Protein AF-A0A3M8CGM6-F1 (afdb_monomer_lite)

Organism: NCBI:txid173959

Sequence (76 aa):
MADLTQPTVENLAVLIEGIKAKLNMANTAVMRPEDFDLVHYEDLLYLYNMVQKKTAFGINEMTAIVEELGHMRKQG

pLDDT: mean 92.7, std 7.38, range [59.56, 98.0]

Foldseek 3Di:
DDDLVDQDLVSLLVLLVLLCVLQVPPPDPLRDSVQAHSPCSVVSVVLSVVSVPDNDDDPVRSVVSSVVSNVRGDDD

Radius of gyration: 11.59 Å; chains: 1; bounding box: 30×22×31 Å

Structure (mmCIF, N/CA/C/O backbone):
data_AF-A0A3M8CGM6-F1
#
_entry.id   AF-A0A3M8CGM6-F1
#
loop_
_atom_site.group_PDB
_atom_site.id
_atom_site.type_symbol
_atom_site.label_atom_id
_atom_site.label_alt_id
_atom_site.label_comp_id
_atom_site.label_asym_id
_atom_site.label_entity_id
_atom_site.label_seq_id
_atom_site.pdbx_PDB_ins_code
_atom_site.Cartn_x
_atom_site.Cartn_y
_atom_site.Cartn_z
_atom_site.occupancy
_atom_site.B_iso_or_equiv
_atom_site.auth_seq_id
_atom_site.auth_comp_id
_atom_site.auth_asym_id
_atom_site.auth_atom_id
_atom_site.pdbx_PDB_model_num
ATOM 1 N N . MET A 1 1 ? -11.627 -16.492 -9.281 1.00 60.34 1 MET A N 1
ATOM 2 C CA . MET A 1 1 ? -10.791 -15.367 -8.812 1.00 60.34 1 MET A CA 1
ATOM 3 C C . MET A 1 1 ? -11.638 -14.574 -7.834 1.00 60.34 1 MET A C 1
ATOM 5 O O . MET A 1 1 ? -12.834 -14.482 -8.083 1.00 60.34 1 MET A O 1
ATOM 9 N N . ALA A 1 2 ? -11.079 -14.120 -6.711 1.00 77.88 2 ALA A N 1
ATOM 10 C CA . ALA A 1 2 ? -11.830 -13.306 -5.754 1.00 77.88 2 ALA A CA 1
ATOM 11 C C . ALA A 1 2 ? -12.263 -11.991 -6.420 1.00 77.88 2 ALA A C 1
ATOM 13 O O . ALA A 1 2 ? -11.499 -11.424 -7.204 1.00 77.88 2 ALA A O 1
ATOM 14 N N . ASP A 1 3 ? -13.482 -11.540 -6.133 1.00 91.94 3 ASP A N 1
ATOM 15 C CA . ASP A 1 3 ? -13.939 -10.221 -6.553 1.00 91.94 3 ASP A CA 1
ATOM 16 C C . ASP A 1 3 ? -13.346 -9.165 -5.611 1.00 91.94 3 ASP A C 1
ATOM 18 O O . ASP A 1 3 ? -13.809 -8.989 -4.482 1.00 91.94 3 ASP A O 1
ATOM 22 N N . LEU A 1 4 ? -12.286 -8.494 -6.070 1.00 94.62 4 LEU A N 1
ATOM 23 C CA . LEU A 1 4 ? -11.568 -7.483 -5.295 1.00 94.62 4 LEU A CA 1
ATOM 24 C C . LEU A 1 4 ? -12.322 -6.151 -5.207 1.00 94.62 4 LEU A C 1
ATOM 26 O O . LEU A 1 4 ? -11.832 -5.244 -4.543 1.00 94.62 4 LEU A O 1
ATOM 30 N N . THR A 1 5 ? -13.500 -5.994 -5.821 1.00 92.19 5 THR A N 1
ATOM 31 C CA . THR A 1 5 ? -14.301 -4.773 -5.620 1.00 92.19 5 THR A CA 1
ATOM 32 C C . THR A 1 5 ? -15.053 -4.777 -4.290 1.00 92.19 5 THR A C 1
ATOM 34 O O . THR A 1 5 ? -15.619 -3.758 -3.914 1.00 92.19 5 THR A O 1
ATOM 37 N N . GLN A 1 6 ? -15.080 -5.906 -3.574 1.00 95.75 6 GLN A N 1
ATOM 38 C CA . GLN A 1 6 ? -15.717 -6.009 -2.262 1.00 95.75 6 GLN A CA 1
ATOM 39 C C . GLN A 1 6 ? -14.704 -5.698 -1.147 1.00 95.75 6 GLN A C 1
ATOM 41 O O . GLN A 1 6 ? -13.721 -6.436 -1.022 1.00 95.75 6 GLN A O 1
ATOM 46 N N . PRO A 1 7 ? -14.925 -4.669 -0.308 1.00 96.69 7 PRO A N 1
ATOM 47 C CA . PRO A 1 7 ? -14.033 -4.342 0.799 1.00 96.69 7 PRO A CA 1
ATOM 48 C C . PRO A 1 7 ? -14.191 -5.363 1.932 1.00 96.69 7 PRO A C 1
ATOM 50 O O . PRO A 1 7 ? -15.030 -5.220 2.818 1.00 96.69 7 PRO A O 1
ATOM 53 N N . THR A 1 8 ? -13.385 -6.421 1.889 1.00 97.12 8 THR A N 1
ATOM 54 C CA . THR A 1 8 ? -13.325 -7.474 2.915 1.00 97.12 8 THR A CA 1
ATOM 55 C C . THR A 1 8 ? -11.910 -7.594 3.463 1.00 97.12 8 THR A C 1
ATOM 57 O O . THR A 1 8 ? -10.946 -7.212 2.795 1.00 97.12 8 THR A O 1
ATOM 60 N N . VAL A 1 9 ? -11.765 -8.120 4.681 1.00 95.75 9 VAL A N 1
ATOM 61 C CA . VAL A 1 9 ? -10.446 -8.307 5.312 1.00 95.75 9 VAL A CA 1
ATOM 62 C C . VAL A 1 9 ? -9.607 -9.306 4.510 1.00 95.75 9 VAL A C 1
ATOM 64 O O . VAL A 1 9 ? -8.401 -9.129 4.348 1.00 95.75 9 VAL A O 1
ATOM 67 N N . GLU A 1 10 ? -10.251 -10.322 3.943 1.00 96.25 10 GLU A N 1
ATOM 68 C CA . GLU A 1 10 ? -9.628 -11.304 3.066 1.00 96.25 10 GLU A CA 1
ATOM 69 C C . GLU A 1 10 ? -9.081 -10.639 1.801 1.00 96.25 10 GLU A C 1
ATOM 71 O O . GLU A 1 10 ? -7.921 -10.848 1.442 1.00 96.25 10 GLU A O 1
ATOM 76 N N . ASN A 1 11 ? -9.882 -9.798 1.142 1.00 97.75 11 ASN A N 1
ATOM 77 C CA . ASN A 1 11 ? -9.422 -9.099 -0.051 1.00 97.75 11 ASN A CA 1
ATOM 78 C C . ASN A 1 11 ? -8.344 -8.062 0.275 1.00 97.75 11 ASN A C 1
ATOM 80 O O . ASN A 1 11 ? -7.383 -7.942 -0.478 1.00 97.75 11 ASN A O 1
ATOM 84 N N . LEU A 1 12 ? -8.442 -7.364 1.409 1.00 97.44 12 LEU A N 1
ATOM 85 C CA . LEU A 1 12 ? -7.403 -6.451 1.884 1.00 97.44 12 LEU A CA 1
ATOM 86 C C . LEU A 1 12 ? -6.050 -7.171 1.985 1.00 97.44 12 LEU A C 1
ATOM 88 O O . LEU A 1 12 ? -5.043 -6.668 1.487 1.00 97.44 12 LEU A O 1
ATOM 92 N N . ALA A 1 13 ? -6.034 -8.382 2.549 1.00 96.88 13 ALA A N 1
ATOM 93 C CA . ALA A 1 13 ? -4.824 -9.195 2.611 1.00 96.88 13 ALA A CA 1
ATOM 94 C C . ALA A 1 13 ? -4.280 -9.541 1.217 1.00 96.88 13 ALA A C 1
ATOM 96 O O . ALA A 1 13 ? -3.072 -9.454 0.998 1.00 96.88 13 ALA A O 1
ATOM 97 N N . VAL A 1 14 ? -5.152 -9.856 0.253 1.00 97.06 14 VAL A N 1
ATOM 98 C CA . VAL A 1 14 ? -4.748 -10.093 -1.145 1.00 97.06 14 VAL A CA 1
ATOM 99 C C . VAL A 1 14 ? -4.086 -8.855 -1.761 1.00 97.06 14 VAL A C 1
ATOM 101 O O . VAL A 1 14 ? -3.068 -8.991 -2.445 1.00 97.06 14 VAL A O 1
ATOM 104 N N . LEU A 1 15 ? -4.625 -7.656 -1.517 1.00 97.25 15 LEU A N 1
ATOM 105 C CA . LEU A 1 15 ? -4.064 -6.409 -2.045 1.00 97.25 15 LEU A CA 1
ATOM 106 C C . LEU A 1 15 ? -2.665 -6.145 -1.478 1.00 97.25 15 LEU A C 1
ATOM 108 O O . LEU A 1 15 ? -1.714 -5.957 -2.241 1.00 97.25 15 LEU A O 1
ATOM 112 N N . ILE A 1 16 ? -2.524 -6.189 -0.151 1.00 96.38 16 ILE A N 1
ATOM 113 C CA . ILE A 1 16 ? -1.255 -5.907 0.531 1.00 96.38 16 ILE A CA 1
ATOM 114 C C . ILE A 1 16 ? -0.184 -6.937 0.156 1.00 96.38 16 ILE A C 1
ATOM 116 O O . ILE A 1 16 ? 0.920 -6.556 -0.242 1.00 96.38 16 ILE A O 1
ATOM 120 N N . GLU A 1 17 ? -0.504 -8.233 0.197 1.00 95.56 17 GLU A N 1
ATOM 121 C CA . GLU A 1 17 ? 0.456 -9.283 -0.164 1.00 95.56 17 GLU A CA 1
ATOM 122 C C . GLU A 1 17 ? 0.830 -9.232 -1.649 1.00 95.56 17 GLU A C 1
ATOM 124 O O . GLU A 1 17 ? 1.985 -9.454 -2.013 1.00 95.56 17 GLU A O 1
ATOM 129 N N . GLY A 1 18 ? -0.108 -8.874 -2.526 1.00 95.62 18 GLY A N 1
ATOM 130 C CA . GLY A 1 18 ? 0.186 -8.730 -3.945 1.00 95.62 18 GLY A CA 1
ATOM 131 C C . GLY A 1 18 ? 1.081 -7.532 -4.267 1.00 95.62 18 GLY A C 1
ATOM 132 O O . GLY A 1 18 ? 1.966 -7.658 -5.117 1.00 95.62 18 GLY A O 1
ATOM 133 N N . ILE A 1 19 ? 0.908 -6.394 -3.583 1.00 96.00 19 ILE A N 1
ATOM 134 C CA . ILE A 1 19 ? 1.826 -5.247 -3.697 1.00 96.00 19 ILE A CA 1
ATOM 135 C C . ILE A 1 19 ? 3.214 -5.639 -3.176 1.00 96.00 19 ILE A C 1
ATOM 137 O O . ILE A 1 19 ? 4.213 -5.464 -3.875 1.00 96.00 19 ILE A O 1
ATOM 141 N N . LYS A 1 20 ? 3.276 -6.246 -1.988 1.00 94.19 20 LYS A N 1
ATOM 142 C CA . LYS A 1 20 ? 4.515 -6.713 -1.353 1.00 94.19 20 LYS A CA 1
ATOM 143 C C . LYS A 1 20 ? 5.298 -7.689 -2.224 1.00 94.19 20 LYS A C 1
ATOM 145 O O . LYS A 1 20 ? 6.511 -7.533 -2.386 1.00 94.19 20 LYS A O 1
ATOM 150 N N . ALA A 1 21 ? 4.615 -8.665 -2.819 1.00 93.94 21 ALA A N 1
ATOM 151 C CA . ALA A 1 21 ? 5.220 -9.617 -3.743 1.00 93.94 21 ALA A CA 1
ATOM 152 C C . ALA A 1 21 ? 5.756 -8.914 -4.996 1.00 93.94 21 ALA A C 1
ATOM 154 O O . ALA A 1 21 ? 6.880 -9.174 -5.423 1.00 93.94 21 ALA A O 1
ATOM 155 N N . LYS A 1 22 ? 4.984 -7.978 -5.560 1.00 94.88 22 LYS A N 1
ATOM 156 C CA . LYS A 1 22 ? 5.363 -7.263 -6.781 1.00 94.88 22 LYS A CA 1
ATOM 157 C C . LYS A 1 22 ? 6.581 -6.353 -6.591 1.00 94.88 22 LYS A C 1
ATOM 159 O O . LYS A 1 22 ? 7.384 -6.221 -7.512 1.00 94.88 22 LYS A O 1
ATOM 164 N N . LEU A 1 23 ? 6.736 -5.769 -5.406 1.00 93.44 23 LEU A N 1
ATOM 165 C CA . LEU A 1 23 ? 7.892 -4.948 -5.034 1.00 93.44 23 LEU A CA 1
ATOM 166 C C . LEU A 1 23 ? 9.084 -5.770 -4.520 1.00 93.44 23 LEU A C 1
ATOM 168 O O . LEU A 1 23 ? 10.128 -5.201 -4.216 1.00 93.44 23 LEU A O 1
ATOM 172 N N . ASN A 1 24 ? 8.950 -7.098 -4.421 1.00 91.69 24 ASN A N 1
ATOM 173 C CA . ASN A 1 24 ? 9.957 -7.993 -3.847 1.00 91.69 24 ASN A CA 1
ATOM 174 C C . ASN A 1 24 ? 10.361 -7.609 -2.403 1.00 91.69 24 ASN A C 1
ATOM 176 O O . ASN A 1 24 ? 11.525 -7.698 -2.015 1.00 91.69 24 ASN A O 1
ATOM 180 N N . MET A 1 25 ? 9.391 -7.175 -1.589 1.00 87.19 25 MET A N 1
ATOM 181 C CA . MET A 1 25 ? 9.613 -6.683 -0.222 1.00 87.19 25 MET A CA 1
ATOM 182 C C . MET A 1 25 ? 9.165 -7.689 0.847 1.00 87.19 25 MET A C 1
ATOM 184 O O . MET A 1 25 ? 8.551 -7.319 1.842 1.00 87.19 25 MET A O 1
ATOM 188 N N . ALA A 1 26 ? 9.478 -8.976 0.678 1.00 77.38 26 ALA A N 1
ATOM 189 C CA . ALA A 1 26 ? 8.997 -10.043 1.568 1.00 77.38 26 ALA A CA 1
ATOM 190 C C . ALA A 1 26 ? 9.314 -9.827 3.067 1.00 77.38 26 ALA A C 1
ATOM 192 O O . ALA A 1 26 ? 8.575 -10.313 3.919 1.00 77.38 26 ALA A O 1
ATOM 193 N N . ASN A 1 27 ? 10.361 -9.055 3.379 1.00 78.38 27 ASN A N 1
ATOM 194 C CA . ASN A 1 27 ? 10.839 -8.802 4.742 1.00 78.38 27 ASN A CA 1
ATOM 195 C C . ASN A 1 27 ? 10.422 -7.435 5.321 1.00 78.38 27 ASN A C 1
ATOM 197 O O . ASN A 1 27 ? 10.932 -7.049 6.372 1.00 78.38 27 ASN A O 1
ATOM 201 N N . THR A 1 28 ? 9.551 -6.664 4.657 1.00 80.12 28 THR A N 1
ATOM 202 C CA . THR A 1 28 ? 9.157 -5.341 5.171 1.00 80.12 28 THR A C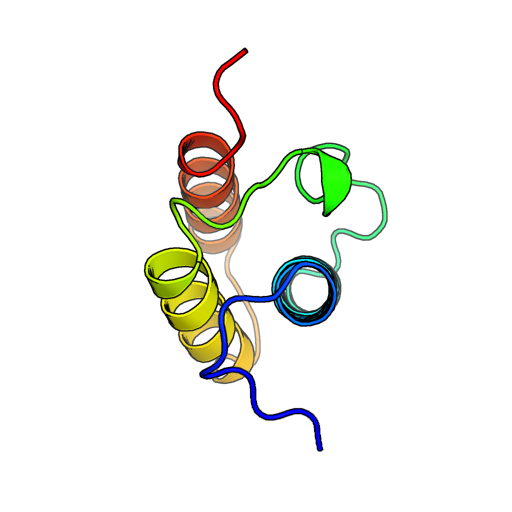A 1
ATOM 203 C C . THR A 1 28 ? 8.028 -5.429 6.195 1.00 80.12 28 THR A C 1
ATOM 205 O O . THR A 1 28 ? 6.964 -5.983 5.924 1.00 80.12 28 THR A O 1
ATOM 208 N N . ALA A 1 29 ? 8.233 -4.820 7.365 1.00 80.44 29 ALA A N 1
ATOM 209 C CA . ALA A 1 29 ? 7.209 -4.713 8.406 1.00 80.44 29 ALA A CA 1
ATOM 210 C C . ALA A 1 29 ? 6.083 -3.723 8.047 1.00 80.44 29 ALA A C 1
ATOM 212 O O . ALA A 1 29 ? 5.043 -3.721 8.698 1.00 80.44 29 ALA A O 1
ATOM 213 N N . VAL A 1 30 ? 6.283 -2.890 7.017 1.00 80.94 30 VAL A N 1
ATOM 214 C CA . VAL A 1 30 ? 5.318 -1.867 6.576 1.00 80.94 30 VAL A CA 1
ATOM 215 C C . VAL A 1 30 ? 4.115 -2.484 5.848 1.00 80.94 30 VAL A C 1
ATOM 217 O O . VAL A 1 30 ? 3.035 -1.908 5.855 1.00 80.94 30 VAL A O 1
ATOM 220 N N . MET A 1 31 ? 4.277 -3.667 5.246 1.00 89.25 31 MET A N 1
ATOM 221 C CA . MET A 1 31 ? 3.267 -4.320 4.399 1.00 89.25 31 MET A CA 1
ATOM 222 C C . MET A 1 31 ? 2.696 -5.568 5.076 1.00 89.25 31 MET A C 1
ATOM 224 O O . MET A 1 31 ? 2.761 -6.672 4.535 1.00 89.25 31 MET A O 1
ATOM 228 N N . ARG A 1 32 ? 2.181 -5.399 6.294 1.00 93.25 32 ARG A N 1
ATOM 229 C CA . ARG A 1 32 ? 1.457 -6.452 7.014 1.00 93.25 32 ARG A CA 1
ATOM 230 C C . ARG A 1 32 ? -0.039 -6.182 6.915 1.00 93.25 32 ARG A C 1
ATOM 232 O O . ARG A 1 32 ? -0.443 -5.112 7.365 1.00 93.25 32 ARG A O 1
ATOM 239 N N . PRO A 1 33 ? -0.859 -7.094 6.364 1.00 94.62 33 PRO A N 1
ATOM 240 C CA . PRO A 1 33 ? -2.300 -6.879 6.239 1.00 94.62 33 PRO A CA 1
ATOM 241 C C . PRO A 1 33 ? -2.982 -6.463 7.546 1.00 94.62 33 PRO A C 1
ATOM 243 O O . PRO A 1 33 ? -3.886 -5.633 7.522 1.00 94.62 33 PRO A O 1
ATOM 246 N N . GLU A 1 34 ? -2.525 -6.980 8.694 1.00 94.38 34 GLU A N 1
ATOM 247 C CA . GLU A 1 34 ? -3.091 -6.630 10.001 1.00 94.38 34 GLU A CA 1
ATOM 248 C C . GLU A 1 34 ? -2.943 -5.145 10.382 1.00 94.38 34 GLU A C 1
ATOM 250 O O . GLU A 1 34 ? -3.750 -4.634 11.165 1.00 94.38 34 GLU A O 1
ATOM 255 N N . ASP A 1 35 ? -1.976 -4.431 9.799 1.00 95.00 35 ASP A N 1
ATOM 256 C CA . ASP A 1 35 ? -1.734 -3.005 10.049 1.00 95.00 35 ASP A CA 1
ATOM 257 C C . ASP A 1 35 ? -2.674 -2.087 9.243 1.00 95.00 35 ASP A C 1
ATOM 259 O O . ASP A 1 35 ? -2.629 -0.869 9.407 1.00 95.00 35 ASP A O 1
ATOM 263 N N . PHE A 1 36 ? -3.535 -2.650 8.391 1.00 95.50 36 PHE A N 1
ATOM 264 C CA . PHE A 1 36 ? -4.495 -1.919 7.562 1.00 95.50 36 PHE A CA 1
ATOM 265 C C . PHE A 1 36 ? -5.933 -2.270 7.957 1.00 95.50 36 PHE A C 1
ATOM 267 O O . PHE A 1 36 ? -6.211 -3.336 8.517 1.00 95.50 36 PHE A O 1
ATOM 274 N N . ASP A 1 37 ? -6.864 -1.359 7.695 1.00 95.38 37 ASP A N 1
ATOM 275 C CA . ASP A 1 37 ? -8.304 -1.605 7.760 1.00 95.38 37 ASP A CA 1
ATOM 276 C C . ASP A 1 37 ? -8.957 -1.300 6.406 1.00 95.38 37 ASP A C 1
ATOM 278 O O . ASP A 1 37 ? -8.293 -1.073 5.394 1.00 95.38 37 ASP A O 1
ATOM 282 N N . LEU A 1 38 ? -10.285 -1.356 6.379 1.00 96.38 38 LEU A N 1
ATOM 283 C CA . LEU A 1 38 ? -11.064 -1.145 5.169 1.00 96.38 38 LEU A CA 1
ATOM 284 C C . LEU A 1 38 ? -11.296 0.339 4.850 1.00 96.38 38 LEU A C 1
ATOM 286 O O . LEU A 1 38 ? -11.887 0.622 3.811 1.00 96.38 38 LEU A O 1
ATOM 290 N N . VAL A 1 39 ? -10.842 1.279 5.693 1.00 96.31 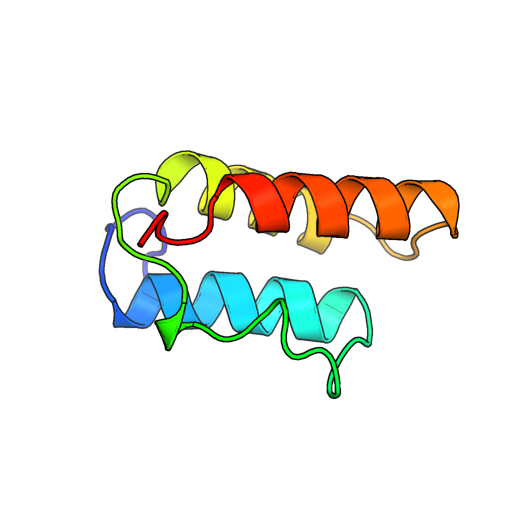39 VAL A N 1
ATOM 291 C CA . VAL A 1 39 ? -11.052 2.723 5.478 1.00 96.31 39 VAL A CA 1
ATOM 292 C C . VAL A 1 39 ? -10.393 3.175 4.176 1.00 96.31 39 VAL A C 1
ATOM 294 O O . VAL A 1 39 ? -10.985 3.944 3.428 1.00 96.31 39 VAL A O 1
ATOM 297 N N . HIS A 1 40 ? -9.213 2.632 3.869 1.00 95.88 40 HIS A N 1
ATOM 298 C CA . HIS A 1 4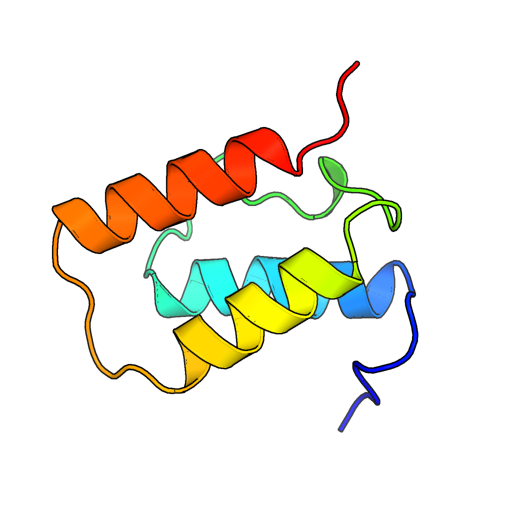0 ? -8.436 2.956 2.668 1.00 95.88 40 HIS A CA 1
ATOM 299 C C . HIS A 1 40 ? -8.546 1.894 1.567 1.00 95.88 40 HIS A C 1
ATOM 301 O O . HIS A 1 40 ? -7.688 1.810 0.690 1.00 95.88 40 HIS A O 1
ATOM 307 N N . TYR A 1 41 ? -9.574 1.040 1.601 1.00 97.38 41 TYR A N 1
ATOM 308 C CA . TYR A 1 41 ? -9.655 -0.110 0.697 1.00 97.38 41 TYR A CA 1
ATOM 309 C C . TYR A 1 41 ? -9.647 0.288 -0.787 1.00 97.38 41 TYR A C 1
ATOM 311 O O . TYR A 1 41 ? -8.966 -0.348 -1.592 1.00 97.38 41 TYR A O 1
ATOM 319 N N . GLU A 1 42 ? -10.381 1.338 -1.160 1.00 97.31 42 GLU A N 1
ATOM 320 C CA . GLU A 1 42 ? -10.440 1.803 -2.551 1.00 97.31 42 GLU A CA 1
ATOM 321 C C . GLU A 1 42 ? -9.077 2.309 -3.042 1.00 97.31 42 GLU A C 1
ATOM 323 O O . GLU A 1 42 ? -8.642 1.945 -4.139 1.00 97.31 42 GLU A O 1
ATOM 328 N N . ASP A 1 43 ? -8.363 3.064 -2.206 1.00 97.25 43 ASP A N 1
ATOM 329 C CA . ASP A 1 43 ? -7.029 3.575 -2.524 1.00 97.25 43 ASP A CA 1
ATOM 330 C C . ASP A 1 43 ? -6.006 2.435 -2.633 1.00 97.25 43 ASP A C 1
ATOM 332 O O . ASP A 1 43 ? -5.201 2.384 -3.568 1.00 97.25 43 ASP A O 1
ATOM 336 N N . LEU A 1 44 ? -6.087 1.453 -1.730 1.00 97.62 44 LEU A N 1
ATOM 337 C CA . LEU A 1 44 ? -5.267 0.243 -1.771 1.00 97.62 44 LEU A CA 1
ATOM 338 C C . LEU A 1 44 ? -5.539 -0.583 -3.030 1.00 97.62 44 LEU A C 1
ATOM 340 O O . LEU A 1 44 ? -4.603 -1.088 -3.653 1.00 97.62 44 LEU A O 1
ATOM 344 N N . LEU A 1 45 ? -6.804 -0.706 -3.440 1.00 98.00 45 LEU A N 1
ATOM 345 C CA . LEU A 1 45 ? -7.183 -1.393 -4.672 1.00 98.00 45 LEU A CA 1
ATOM 346 C C . LEU A 1 45 ? -6.646 -0.650 -5.900 1.00 98.00 45 LEU A C 1
ATOM 348 O O . LEU A 1 45 ? -6.143 -1.279 -6.838 1.00 98.00 45 LEU A O 1
ATOM 352 N N . TYR A 1 46 ? -6.719 0.680 -5.908 1.00 97.81 46 TYR A N 1
ATOM 353 C CA . TYR A 1 46 ? -6.138 1.501 -6.964 1.00 97.81 46 TYR A CA 1
ATOM 354 C C . TYR A 1 46 ? -4.619 1.299 -7.058 1.00 97.81 46 TYR A C 1
ATOM 356 O O . TYR A 1 46 ? -4.102 0.978 -8.136 1.00 97.81 46 TYR A O 1
ATOM 364 N N . LEU A 1 47 ? -3.912 1.398 -5.929 1.00 97.44 47 LEU A N 1
ATOM 365 C CA . LEU A 1 47 ? -2.467 1.209 -5.852 1.00 97.44 47 LEU A CA 1
ATOM 366 C C . LEU A 1 47 ? -2.062 -0.204 -6.289 1.00 97.44 47 LEU A C 1
ATOM 368 O O . LEU A 1 47 ? -1.151 -0.359 -7.104 1.00 97.44 47 LEU A O 1
ATOM 372 N N . TYR A 1 48 ? -2.773 -1.232 -5.822 1.00 97.62 48 TYR A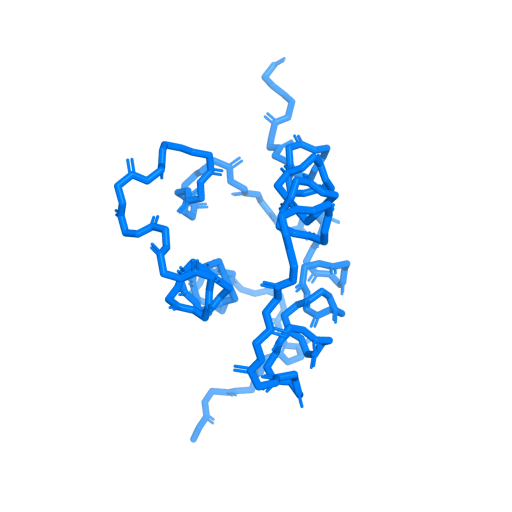 N 1
ATOM 373 C CA . TYR A 1 48 ? -2.576 -2.617 -6.248 1.00 97.62 48 TYR A CA 1
ATOM 374 C C . TYR A 1 48 ? -2.668 -2.742 -7.770 1.00 97.62 48 TYR A C 1
ATOM 376 O O . TYR A 1 48 ? -1.743 -3.246 -8.410 1.00 97.62 48 TYR A O 1
ATOM 384 N N . ASN A 1 49 ? -3.742 -2.229 -8.374 1.00 97.38 49 ASN A N 1
ATOM 385 C CA . ASN A 1 49 ? -3.941 -2.298 -9.820 1.00 97.38 49 ASN A CA 1
ATOM 386 C C . ASN A 1 49 ? -2.850 -1.551 -10.601 1.00 97.38 49 ASN A C 1
ATOM 388 O O . ASN A 1 49 ? -2.419 -2.022 -11.657 1.00 97.38 49 ASN A O 1
ATOM 392 N N . MET A 1 50 ? -2.389 -0.402 -10.099 1.00 96.38 50 MET A N 1
ATOM 393 C CA . MET A 1 50 ? -1.268 0.338 -10.683 1.00 96.38 50 MET A CA 1
ATOM 394 C C . MET A 1 50 ? 0.023 -0.490 -10.632 1.00 96.38 50 MET A C 1
ATOM 396 O O . MET A 1 50 ? 0.717 -0.631 -11.642 1.00 96.38 50 MET A O 1
ATOM 400 N N . VAL A 1 51 ? 0.319 -1.079 -9.473 1.00 95.94 51 VAL A N 1
ATOM 401 C CA . VAL A 1 51 ? 1.531 -1.862 -9.228 1.00 95.94 51 VAL A CA 1
ATOM 402 C C . VAL A 1 51 ? 1.556 -3.143 -10.072 1.00 95.94 51 VAL A C 1
ATOM 404 O O . VAL A 1 51 ? 2.582 -3.462 -10.678 1.00 95.94 51 VAL A O 1
ATOM 407 N N . GLN A 1 52 ? 0.428 -3.847 -10.210 1.00 95.25 52 GLN A N 1
ATOM 408 C CA . GLN A 1 52 ? 0.352 -5.080 -11.006 1.00 95.25 52 GLN A CA 1
ATOM 409 C C . GLN A 1 52 ? 0.660 -4.863 -12.495 1.00 95.25 52 GLN A C 1
ATOM 411 O O . GLN A 1 52 ? 1.290 -5.721 -13.120 1.00 95.25 52 GLN A O 1
ATOM 416 N N . LYS A 1 53 ? 0.266 -3.712 -13.056 1.00 96.00 53 LYS A N 1
ATOM 417 C CA . LYS A 1 53 ? 0.462 -3.375 -14.478 1.00 96.00 53 LYS A CA 1
ATOM 418 C C . LYS A 1 53 ? 1.921 -3.116 -14.854 1.00 96.00 53 LYS A C 1
ATOM 420 O O . LYS A 1 53 ? 2.262 -3.198 -16.033 1.00 96.00 53 LYS A O 1
ATOM 425 N N . LYS A 1 54 ? 2.782 -2.785 -13.890 1.00 94.94 54 LYS A N 1
ATOM 426 C CA . LYS A 1 54 ? 4.183 -2.437 -14.156 1.00 94.94 54 LYS A CA 1
ATOM 427 C C . LYS A 1 54 ? 5.081 -3.676 -14.105 1.00 94.94 54 LYS A C 1
ATOM 429 O O . LYS A 1 54 ? 4.797 -4.634 -13.392 1.00 94.94 54 LYS A O 1
ATOM 434 N N . THR A 1 55 ? 6.171 -3.688 -14.866 1.00 93.00 55 THR A N 1
ATOM 435 C CA . THR A 1 55 ? 7.121 -4.817 -14.905 1.00 93.00 55 THR A CA 1
ATOM 436 C C . THR A 1 55 ? 8.242 -4.689 -13.878 1.00 93.00 55 THR A C 1
ATOM 438 O O . THR A 1 55 ? 8.623 -5.687 -13.276 1.00 93.00 55 THR A O 1
ATOM 441 N N . ALA A 1 56 ? 8.746 -3.476 -13.662 1.00 92.06 56 ALA A N 1
ATOM 442 C CA . ALA A 1 56 ? 9.818 -3.169 -12.723 1.00 92.06 56 ALA A CA 1
ATOM 443 C C . ALA A 1 56 ? 9.642 -1.753 -12.165 1.00 92.06 56 ALA A C 1
ATOM 445 O O . ALA A 1 56 ? 9.020 -0.913 -12.815 1.00 92.06 56 ALA A O 1
ATOM 446 N N . PHE A 1 57 ? 10.216 -1.496 -10.992 1.00 94.81 57 PHE A N 1
ATOM 447 C CA . PHE A 1 57 ? 10.163 -0.205 -10.308 1.00 94.81 57 PHE A CA 1
ATOM 448 C C . PHE A 1 57 ? 11.575 0.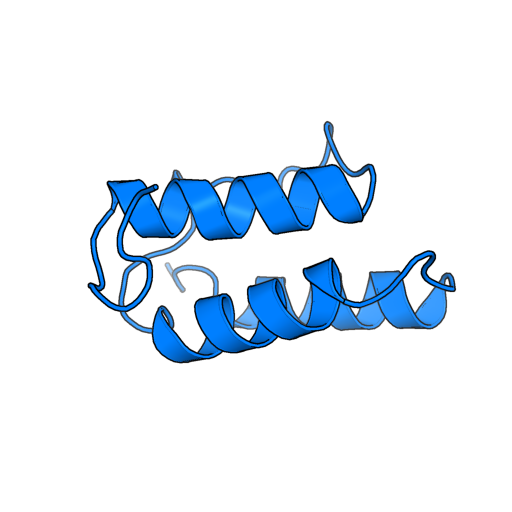335 -10.110 1.00 94.81 57 PHE A C 1
ATOM 450 O O . PHE A 1 57 ? 12.492 -0.413 -9.769 1.00 94.81 57 PHE A O 1
ATOM 457 N N . GLY A 1 58 ? 11.756 1.636 -10.318 1.00 95.69 58 GLY A N 1
ATOM 458 C CA . GLY A 1 58 ? 12.945 2.344 -9.862 1.00 95.69 58 GLY A CA 1
ATOM 459 C C . GLY A 1 58 ? 12.924 2.551 -8.346 1.00 95.69 58 GLY A C 1
ATOM 460 O O . GLY A 1 58 ? 11.879 2.455 -7.707 1.00 95.69 58 GLY A O 1
ATOM 461 N N . ILE A 1 59 ? 14.077 2.896 -7.769 1.00 92.19 59 ILE A N 1
ATOM 462 C CA . ILE A 1 59 ? 14.218 3.144 -6.323 1.00 92.19 59 ILE A CA 1
ATOM 463 C C . ILE A 1 59 ? 13.235 4.224 -5.851 1.00 92.19 59 ILE A C 1
ATOM 465 O O . ILE A 1 59 ? 12.510 4.006 -4.890 1.00 92.19 59 ILE A O 1
ATOM 469 N N . ASN A 1 60 ? 13.144 5.346 -6.571 1.00 96.06 60 ASN A N 1
ATOM 470 C CA . ASN A 1 60 ? 12.239 6.442 -6.208 1.00 96.06 60 ASN A CA 1
ATOM 471 C C . ASN A 1 60 ? 10.762 6.025 -6.248 1.00 96.06 60 ASN A C 1
ATOM 473 O O . ASN A 1 60 ? 9.975 6.482 -5.428 1.00 96.06 60 ASN A O 1
ATOM 477 N N . GLU A 1 61 ? 10.385 5.148 -7.183 1.00 95.56 61 GLU A N 1
ATOM 478 C CA . GLU A 1 61 ? 9.015 4.637 -7.271 1.00 95.56 61 GLU A CA 1
ATOM 479 C C . GLU A 1 61 ? 8.712 3.695 -6.107 1.00 95.56 61 GLU A C 1
ATOM 481 O O . GLU A 1 61 ? 7.652 3.801 -5.503 1.00 95.56 61 GLU A O 1
ATOM 486 N N . MET A 1 62 ? 9.650 2.806 -5.759 1.00 93.50 62 MET A N 1
ATOM 487 C CA . MET A 1 62 ? 9.505 1.949 -4.582 1.00 93.50 62 MET A CA 1
ATOM 488 C C . MET A 1 62 ? 9.349 2.784 -3.310 1.00 93.50 62 MET A C 1
ATOM 490 O O . MET A 1 62 ? 8.441 2.515 -2.530 1.00 93.50 62 MET A O 1
ATOM 494 N N . THR A 1 63 ? 10.182 3.813 -3.123 1.00 93.12 63 THR A N 1
ATOM 495 C CA . THR A 1 63 ? 10.084 4.724 -1.974 1.00 93.12 63 THR A CA 1
ATOM 496 C C . THR A 1 63 ? 8.715 5.393 -1.915 1.00 93.12 63 THR A C 1
ATOM 498 O O . THR A 1 63 ? 8.051 5.290 -0.890 1.00 93.12 63 THR A O 1
ATOM 501 N N . ALA A 1 64 ? 8.252 5.982 -3.021 1.00 95.75 64 ALA A N 1
ATOM 502 C CA . ALA A 1 64 ? 6.951 6.646 -3.070 1.00 95.75 64 ALA A CA 1
ATOM 503 C C . ALA A 1 64 ? 5.790 5.685 -2.758 1.00 95.75 64 ALA A C 1
ATOM 505 O O . ALA A 1 64 ? 4.872 6.041 -2.028 1.00 95.75 64 ALA A O 1
ATOM 506 N N . ILE A 1 65 ? 5.835 4.445 -3.260 1.00 95.25 65 ILE A N 1
ATOM 507 C CA . ILE A 1 65 ? 4.797 3.443 -2.970 1.00 95.25 65 ILE A CA 1
ATOM 508 C C . ILE A 1 65 ? 4.808 3.048 -1.487 1.00 95.25 65 ILE A C 1
ATOM 510 O O . ILE A 1 65 ? 3.750 2.864 -0.888 1.00 95.25 65 ILE A O 1
ATOM 514 N N . VAL A 1 66 ? 5.989 2.904 -0.884 1.00 93.06 66 VAL A N 1
ATOM 515 C CA . VAL A 1 66 ? 6.123 2.576 0.543 1.00 93.06 66 VAL A CA 1
ATOM 516 C C . VAL A 1 66 ? 5.625 3.722 1.426 1.00 93.06 66 VAL A C 1
ATOM 518 O O . VAL A 1 66 ? 4.961 3.457 2.426 1.00 93.06 66 VAL A O 1
ATOM 521 N N . GLU A 1 67 ? 5.919 4.970 1.062 1.00 94.31 67 GLU A N 1
ATOM 522 C CA . GLU A 1 67 ? 5.415 6.164 1.752 1.00 94.31 67 GLU A CA 1
ATOM 523 C C . GLU A 1 67 ? 3.886 6.238 1.682 1.00 94.31 67 GLU A C 1
ATOM 525 O O . GLU A 1 67 ? 3.233 6.358 2.719 1.00 94.31 67 GLU A O 1
ATOM 530 N N . GLU A 1 68 ? 3.314 6.051 0.490 1.00 94.94 68 GLU A N 1
ATOM 531 C CA . GLU A 1 68 ? 1.864 6.038 0.268 1.00 94.94 68 GLU A CA 1
ATOM 532 C C . GLU A 1 68 ? 1.168 4.953 1.105 1.00 94.94 68 GLU A C 1
ATOM 534 O O . GLU A 1 68 ? 0.206 5.224 1.824 1.00 94.94 68 GLU A O 1
ATOM 539 N N . LEU A 1 69 ? 1.710 3.730 1.109 1.00 95.06 69 LEU A N 1
ATOM 540 C CA . LEU A 1 69 ? 1.220 2.655 1.977 1.00 95.06 69 LEU A CA 1
ATOM 541 C C . LEU A 1 69 ? 1.316 3.025 3.457 1.00 95.06 69 LEU A C 1
ATOM 543 O O . LEU A 1 69 ? 0.431 2.672 4.230 1.00 95.06 69 LEU A O 1
ATOM 547 N N . GLY A 1 70 ? 2.369 3.737 3.863 1.00 93.62 70 GLY A N 1
ATOM 548 C CA . GLY A 1 70 ? 2.534 4.229 5.227 1.00 93.62 70 GLY A CA 1
ATOM 549 C C . GLY A 1 70 ? 1.394 5.146 5.675 1.00 93.62 70 GLY A C 1
ATOM 550 O O . GLY A 1 70 ? 0.958 5.042 6.822 1.00 93.62 70 GLY A O 1
ATOM 551 N N . HIS A 1 71 ? 0.877 5.986 4.775 1.00 93.94 71 HIS A N 1
ATOM 552 C CA . HIS A 1 71 ? -0.255 6.877 5.045 1.00 93.94 71 HIS A CA 1
ATOM 553 C C . HIS A 1 71 ? -1.593 6.139 5.185 1.00 93.94 71 HIS A C 1
ATOM 555 O O . HIS A 1 71 ? -2.453 6.595 5.934 1.00 93.94 71 HIS A O 1
ATOM 561 N N . MET A 1 72 ? -1.745 4.985 4.529 1.00 95.38 72 MET A N 1
ATOM 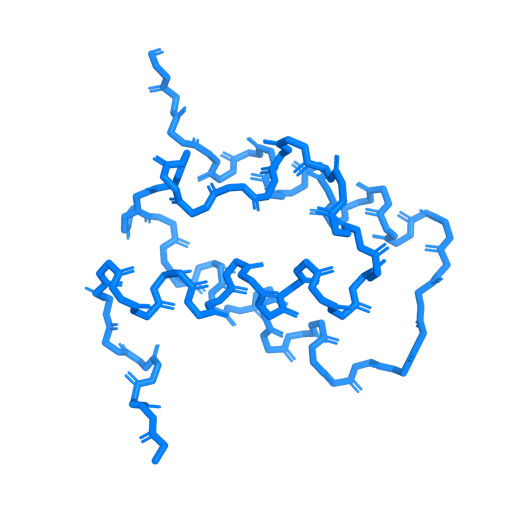562 C CA . MET A 1 72 ? -2.967 4.164 4.552 1.00 95.38 72 MET A CA 1
ATOM 563 C C . MET A 1 72 ? -3.032 3.168 5.718 1.00 95.38 72 MET A C 1
ATOM 565 O O . MET A 1 72 ? -4.019 2.446 5.866 1.00 95.38 72 MET A O 1
ATOM 569 N N . ARG A 1 73 ? -1.977 3.072 6.533 1.00 94.25 73 ARG A N 1
ATOM 570 C CA . ARG A 1 73 ? -1.980 2.215 7.726 1.00 94.25 73 ARG A CA 1
ATOM 571 C C . ARG A 1 73 ? -2.935 2.773 8.773 1.00 94.25 73 ARG A C 1
ATOM 573 O O . ARG A 1 73 ? -3.109 3.988 8.882 1.00 94.25 73 ARG A O 1
ATOM 580 N N . LYS A 1 74 ? -3.477 1.873 9.598 1.00 92.94 74 LYS A N 1
ATOM 581 C CA . LYS A 1 74 ? -4.227 2.230 10.806 1.00 92.94 74 LYS A CA 1
ATOM 582 C C . LYS A 1 74 ? -3.409 3.237 11.609 1.00 92.94 74 LYS A C 1
ATOM 584 O O . LYS A 1 74 ? -2.305 2.927 12.063 1.00 92.94 74 LYS A O 1
ATOM 589 N N . GLN A 1 75 ? -3.954 4.434 11.775 1.00 77.94 75 GLN A N 1
ATOM 590 C CA . GLN A 1 75 ? -3.420 5.409 12.714 1.00 77.94 75 GLN A CA 1
ATOM 591 C C . GLN A 1 75 ? -3.892 4.955 14.099 1.00 77.94 75 GLN A C 1
ATOM 593 O O . GLN A 1 75 ? -5.093 4.948 14.368 1.00 77.94 75 GLN A O 1
ATOM 598 N N . GLY A 1 76 ? -2.962 4.443 14.908 1.00 59.56 76 GLY A N 1
ATOM 599 C CA . GLY A 1 76 ? -3.227 4.070 16.300 1.00 59.56 76 GLY A CA 1
ATOM 600 C C . GLY A 1 76 ? -3.532 5.276 17.175 1.00 59.56 76 GLY A C 1
ATOM 601 O O . GLY A 1 76 ? -3.012 6.372 16.866 1.00 59.56 76 GLY A O 1
#

InterPro domains:
  IPR009507 Protein of unknown function UPF0435 [PF06569] (4-74)

Secondary structure (DSSP, 8-state):
---TTS--HHHHHHHHHHHHHHTT-TT-TT--GGG--STTHHHHHHHHHHHHH-S---HHHHHHHHHHHHHTS---